Protein AF-A0A7K5VVE6-F1 (afdb_monomer_lite)

Sequence (83 aa):
EAGEFRGHKVSLWDLLHSRYIPEENRKELLELYEAGELTLEQVKNVVSTIVTRAAAAERAEPAAPENGPRAEPEAEPTPLHGD

Foldseek 3Di:
DPPPPVPDPDDLVNLLVDPLHDPVNSVVLVVCVVVVVDDPVRSVVVSVVSVVVVVVVVVPDPPPPPDDDDDDPPPDPDDDDDD

Organism: NCBI:txid1160851

pLDDT: mean 71.82, std 15.89, range [38.75, 92.94]

Structure (mmCIF, N/CA/C/O backbone):
data_AF-A0A7K5VVE6-F1
#
_entry.id   AF-A0A7K5VVE6-F1
#
loop_
_atom_site.group_PDB
_atom_site.id
_atom_site.type_symbol
_atom_site.label_atom_id
_atom_site.label_alt_id
_atom_site.label_comp_id
_atom_site.label_asym_id
_atom_site.label_entity_id
_atom_site.label_seq_id
_atom_site.pdbx_PDB_ins_code
_atom_site.Cartn_x
_atom_site.Cartn_y
_atom_site.Cartn_z
_atom_site.occupancy
_atom_site.B_iso_or_equiv
_atom_site.auth_seq_id
_atom_site.auth_comp_id
_atom_site.auth_asym_id
_atom_site.auth_atom_id
_atom_site.pdbx_PDB_model_num
ATOM 1 N N . GLU A 1 1 ? 11.667 5.014 -18.764 1.00 38.75 1 GLU A N 1
ATOM 2 C CA . GLU A 1 1 ? 11.654 5.560 -17.385 1.00 38.75 1 GLU A CA 1
ATOM 3 C C . GLU A 1 1 ? 10.211 5.573 -16.883 1.00 38.75 1 GLU A C 1
ATOM 5 O O . GLU A 1 1 ? 9.362 6.046 -17.624 1.00 38.75 1 GLU A O 1
ATOM 10 N N . ALA A 1 2 ? 9.909 5.008 -15.704 1.00 48.38 2 ALA A N 1
ATOM 11 C CA . ALA A 1 2 ? 8.543 4.936 -15.162 1.00 48.38 2 ALA A CA 1
ATOM 12 C C . ALA A 1 2 ? 8.051 6.348 -14.788 1.00 48.38 2 ALA A C 1
ATOM 14 O O . ALA A 1 2 ? 8.401 6.891 -13.738 1.00 48.38 2 ALA A O 1
ATOM 15 N N . GLY A 1 3 ? 7.345 6.980 -15.725 1.00 46.78 3 GLY A N 1
ATOM 16 C CA . GLY A 1 3 ? 7.126 8.424 -15.769 1.00 46.78 3 GLY A CA 1
ATOM 17 C C . GLY A 1 3 ? 5.698 8.896 -15.510 1.00 46.78 3 GLY A C 1
ATOM 18 O O . GLY A 1 3 ? 5.438 10.067 -15.742 1.00 46.78 3 GLY A O 1
ATOM 19 N N . GLU A 1 4 ? 4.770 8.059 -15.039 1.00 56.38 4 GLU A N 1
ATOM 20 C CA . GLU A 1 4 ? 3.378 8.514 -14.838 1.00 56.38 4 GLU A CA 1
ATOM 21 C C . GLU A 1 4 ? 3.127 9.261 -13.519 1.00 56.38 4 GLU A C 1
ATOM 23 O O . GLU A 1 4 ? 2.158 10.006 -13.414 1.00 56.38 4 GLU A O 1
ATOM 28 N N . PHE A 1 5 ? 4.009 9.144 -12.522 1.00 59.25 5 PHE A N 1
ATOM 29 C CA . PHE A 1 5 ? 3.761 9.725 -11.189 1.00 59.25 5 PHE A CA 1
ATOM 30 C C . PHE A 1 5 ? 4.753 10.804 -10.759 1.00 59.25 5 PHE A C 1
ATOM 32 O O . PHE A 1 5 ? 4.607 11.389 -9.684 1.00 59.25 5 PHE A O 1
ATOM 39 N N . ARG A 1 6 ? 5.765 11.122 -11.577 1.00 49.53 6 ARG A N 1
ATOM 40 C CA . ARG A 1 6 ? 6.683 12.224 -11.256 1.00 49.53 6 ARG A CA 1
ATOM 41 C C . ARG A 1 6 ? 5.945 13.557 -11.391 1.00 49.53 6 ARG A C 1
ATOM 43 O O . ARG A 1 6 ? 5.645 13.996 -12.492 1.00 49.53 6 ARG A O 1
ATOM 50 N N . GLY A 1 7 ? 5.669 14.194 -10.253 1.00 60.44 7 GLY A N 1
ATOM 51 C CA . GLY A 1 7 ? 5.052 15.524 -10.175 1.00 60.44 7 GLY A CA 1
ATOM 52 C C . GLY A 1 7 ? 3.586 15.537 -9.735 1.00 60.44 7 GLY A C 1
ATOM 53 O O . GLY A 1 7 ? 3.064 16.612 -9.452 1.00 60.44 7 GLY A O 1
ATOM 54 N N . HIS A 1 8 ? 2.944 14.374 -9.596 1.00 61.00 8 HIS A N 1
ATOM 55 C CA . HIS A 1 8 ? 1.567 14.271 -9.112 1.00 61.00 8 HIS A CA 1
ATOM 56 C C . HIS A 1 8 ? 1.550 13.737 -7.675 1.00 61.00 8 HIS A C 1
ATOM 58 O O . HIS A 1 8 ? 2.181 12.726 -7.368 1.00 61.00 8 HIS A O 1
ATOM 64 N N . LYS A 1 9 ? 0.826 14.417 -6.773 1.00 62.19 9 LYS A N 1
ATOM 65 C CA . LYS A 1 9 ? 0.489 13.863 -5.454 1.00 62.19 9 LYS A CA 1
ATOM 66 C C . LYS A 1 9 ? -0.488 12.711 -5.671 1.00 62.19 9 LYS A C 1
ATOM 68 O O . LYS A 1 9 ? -1.689 12.937 -5.736 1.00 62.19 9 LYS A O 1
ATOM 73 N N . VAL A 1 10 ? 0.031 11.499 -5.806 1.00 69.50 10 VAL A N 1
ATOM 74 C CA . VAL A 1 10 ? -0.797 10.293 -5.804 1.00 69.50 10 VAL A CA 1
ATOM 75 C C . VAL A 1 10 ? -1.103 9.864 -4.384 1.00 69.50 10 VAL A C 1
ATOM 77 O O . VAL A 1 10 ? -0.207 9.782 -3.539 1.00 69.50 10 VAL A O 1
ATOM 80 N N . SER A 1 11 ? -2.380 9.606 -4.120 1.00 80.31 11 SER A N 1
ATOM 81 C CA . SER A 1 11 ? -2.821 9.096 -2.830 1.00 80.31 11 SER A CA 1
ATOM 82 C C . SER A 1 11 ? -2.569 7.594 -2.754 1.00 80.31 11 SER A C 1
ATOM 84 O O . SER A 1 11 ? -2.539 6.892 -3.764 1.00 80.31 11 SER A O 1
ATOM 86 N N . LEU A 1 12 ? -2.466 7.071 -1.532 1.00 79.62 12 LEU A N 1
ATOM 87 C CA . LEU A 1 12 ? -2.437 5.625 -1.292 1.00 79.62 12 LEU A CA 1
ATOM 88 C C . LEU A 1 12 ? -3.637 4.920 -1.951 1.00 79.62 12 LEU A C 1
ATOM 90 O O . LEU A 1 12 ? -3.502 3.824 -2.484 1.00 79.62 12 LEU A O 1
ATOM 94 N N . TRP A 1 13 ? -4.790 5.592 -1.953 1.00 82.88 13 TRP A N 1
ATOM 95 C CA . TRP A 1 13 ? -6.018 5.107 -2.573 1.00 82.88 13 TRP A CA 1
ATOM 96 C C . TRP A 1 13 ? -5.941 5.039 -4.103 1.00 82.88 13 TRP A C 1
ATOM 98 O O . TRP A 1 13 ? -6.357 4.044 -4.691 1.00 82.88 13 TRP A O 1
ATOM 108 N N . ASP A 1 14 ? -5.329 6.040 -4.744 1.00 81.50 14 ASP A N 1
ATOM 109 C CA . ASP A 1 14 ? -5.090 6.029 -6.192 1.00 81.50 14 ASP A CA 1
ATOM 110 C C . ASP A 1 14 ? -4.164 4.875 -6.592 1.00 81.50 14 ASP A C 1
ATOM 112 O O . ASP A 1 14 ? -4.389 4.225 -7.608 1.00 81.50 14 ASP A O 1
ATOM 116 N N . LEU A 1 15 ? -3.152 4.571 -5.771 1.00 80.75 15 LEU A N 1
ATOM 117 C CA . LEU A 1 15 ? -2.243 3.443 -6.000 1.00 80.75 15 LEU A CA 1
ATOM 118 C C . LEU A 1 15 ? -2.940 2.085 -5.828 1.00 80.75 15 LEU A C 1
ATOM 120 O O . LEU A 1 15 ? -2.697 1.184 -6.626 1.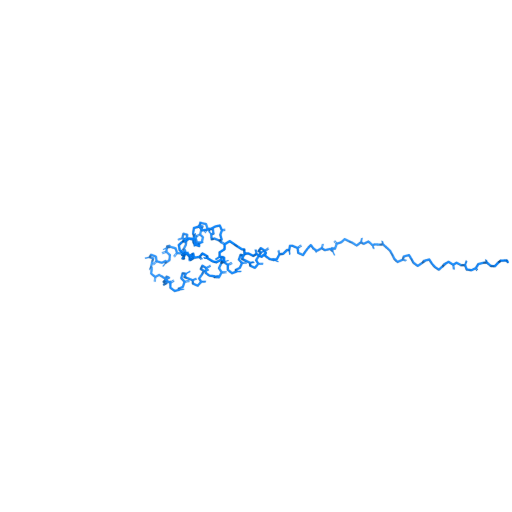00 80.75 15 LEU A O 1
ATOM 124 N N . LEU A 1 16 ? -3.830 1.953 -4.838 1.00 82.44 16 LEU A N 1
ATOM 125 C CA . LEU A 1 16 ? -4.650 0.752 -4.610 1.00 82.44 16 LEU A CA 1
ATOM 126 C C . LEU A 1 16 ? -5.628 0.463 -5.750 1.00 82.44 16 LEU A C 1
ATOM 128 O O . LEU A 1 16 ? -5.928 -0.696 -6.015 1.00 82.44 16 LEU A O 1
ATOM 132 N N . HIS A 1 17 ? -6.130 1.505 -6.409 1.00 77.25 17 HIS A N 1
ATOM 133 C CA . HIS A 1 17 ? -7.005 1.387 -7.575 1.00 77.25 17 HIS A CA 1
ATOM 134 C C . HIS A 1 17 ? -6.252 1.407 -8.910 1.00 77.25 17 HIS A C 1
ATOM 136 O O . HIS A 1 17 ? -6.871 1.292 -9.968 1.00 77.25 17 HIS A O 1
ATOM 142 N N . SER A 1 18 ? -4.930 1.561 -8.881 1.00 79.00 18 SER A N 1
ATOM 143 C CA . SER A 1 18 ? -4.117 1.573 -10.086 1.00 79.00 18 SER A CA 1
ATOM 144 C C . SER A 1 18 ? -3.818 0.155 -10.565 1.00 79.00 18 SER A C 1
ATOM 146 O O . SER A 1 18 ? -3.820 -0.801 -9.795 1.00 79.00 18 SER A O 1
ATOM 148 N N . ARG A 1 19 ? -3.435 0.037 -11.839 1.00 78.88 19 ARG A N 1
ATOM 149 C CA . ARG A 1 19 ? -2.982 -1.209 -12.486 1.00 78.88 19 ARG A CA 1
ATOM 150 C C . ARG A 1 19 ? -1.819 -1.919 -11.780 1.00 78.88 19 ARG A C 1
ATOM 152 O O . ARG A 1 19 ? -1.519 -3.060 -12.107 1.00 78.88 19 ARG A O 1
ATOM 159 N N . TYR A 1 20 ? -1.153 -1.241 -10.845 1.00 77.75 20 TYR A N 1
ATOM 160 C CA . TYR A 1 20 ? -0.073 -1.795 -10.032 1.00 77.75 20 TYR A CA 1
ATOM 161 C C . TYR A 1 20 ? -0.560 -2.802 -8.994 1.00 77.75 20 TYR A C 1
ATOM 163 O O . TYR A 1 20 ? 0.187 -3.719 -8.662 1.00 77.75 20 TYR A O 1
ATOM 171 N N . ILE A 1 21 ? -1.779 -2.636 -8.473 1.00 83.00 21 ILE A N 1
ATOM 172 C CA . ILE A 1 21 ? -2.326 -3.500 -7.429 1.00 83.00 21 ILE A CA 1
ATOM 173 C C . ILE A 1 21 ? -3.512 -4.269 -8.012 1.00 83.00 21 ILE A C 1
ATOM 175 O O . ILE A 1 21 ? -4.526 -3.657 -8.351 1.00 83.00 21 ILE A O 1
ATOM 179 N N . PRO A 1 22 ? -3.408 -5.602 -8.151 1.00 83.06 22 PRO A N 1
ATOM 180 C CA . PRO A 1 22 ? -4.523 -6.406 -8.624 1.00 83.06 22 PRO A CA 1
ATOM 181 C C . PRO A 1 22 ? -5.658 -6.407 -7.596 1.00 83.06 22 PRO A C 1
ATOM 183 O O . PRO A 1 22 ? -5.449 -6.207 -6.396 1.00 83.06 22 PRO A O 1
ATOM 186 N N . GLU A 1 23 ? -6.877 -6.653 -8.071 1.00 86.50 23 GLU A N 1
ATOM 187 C CA . GLU A 1 23 ? -8.078 -6.569 -7.241 1.00 86.50 23 GLU A CA 1
ATOM 188 C C . GLU A 1 23 ? -8.046 -7.521 -6.035 1.00 86.50 23 GLU A C 1
ATOM 190 O O . GLU A 1 23 ? -8.474 -7.123 -4.953 1.00 86.50 23 GLU A O 1
ATOM 195 N N . GLU A 1 24 ? -7.490 -8.727 -6.188 1.00 86.44 24 GLU A N 1
ATOM 196 C CA . GLU A 1 24 ? -7.321 -9.694 -5.093 1.00 86.44 24 GLU A CA 1
ATOM 197 C C . GLU A 1 24 ? -6.472 -9.122 -3.952 1.00 86.44 24 GLU A C 1
ATOM 199 O O . GLU A 1 24 ? -6.936 -9.073 -2.815 1.00 86.44 24 GLU A O 1
ATOM 204 N N . ASN A 1 25 ? -5.290 -8.576 -4.256 1.00 85.19 25 ASN A N 1
ATOM 205 C CA . ASN A 1 25 ? -4.435 -7.942 -3.251 1.00 85.19 25 ASN A CA 1
ATOM 206 C C . ASN A 1 25 ? -5.113 -6.738 -2.585 1.00 85.19 25 ASN A C 1
ATOM 208 O O . ASN A 1 25 ? -4.924 -6.513 -1.392 1.00 85.19 25 ASN A O 1
ATOM 212 N N . ARG A 1 26 ? -5.893 -5.948 -3.338 1.00 88.38 26 ARG A N 1
ATOM 213 C CA . ARG A 1 26 ? -6.664 -4.830 -2.770 1.00 88.38 26 ARG A CA 1
ATOM 214 C C . ARG A 1 26 ? -7.705 -5.342 -1.779 1.00 88.38 26 ARG A C 1
ATOM 216 O O . ARG A 1 26 ? -7.865 -4.757 -0.712 1.00 88.38 26 ARG A O 1
ATOM 223 N N . LYS A 1 27 ? -8.427 -6.395 -2.153 1.00 89.12 27 LYS A N 1
ATOM 224 C CA . LYS A 1 27 ? -9.504 -6.965 -1.348 1.00 89.12 27 LYS A CA 1
ATOM 225 C C . LYS A 1 27 ? -8.957 -7.552 -0.049 1.00 89.12 27 LYS A C 1
ATOM 227 O O . LYS A 1 27 ? -9.430 -7.174 1.013 1.00 89.12 27 LYS A O 1
ATOM 232 N N . GLU A 1 28 ? -7.881 -8.327 -0.137 1.00 91.25 28 GLU A N 1
ATOM 233 C CA . GLU A 1 28 ? -7.200 -8.904 1.023 1.00 91.25 28 GLU A CA 1
ATOM 234 C C . GLU A 1 28 ? -6.647 -7.818 1.966 1.00 91.25 28 GLU A C 1
ATOM 236 O O . GLU A 1 28 ? -6.845 -7.881 3.178 1.00 91.25 28 GLU A O 1
ATOM 241 N N . LEU A 1 29 ? -6.026 -6.761 1.423 1.00 89.19 29 LEU A N 1
ATOM 242 C CA . LEU A 1 29 ? -5.554 -5.615 2.214 1.00 89.19 29 LEU A CA 1
ATOM 243 C C . LEU A 1 29 ? -6.685 -4.918 2.979 1.00 89.19 29 LEU A C 1
ATOM 245 O O . LEU A 1 29 ? -6.483 -4.510 4.122 1.00 89.19 29 LEU A O 1
ATOM 249 N N . LEU A 1 30 ? -7.847 -4.749 2.343 1.00 88.88 30 LEU A N 1
ATOM 250 C CA . LEU A 1 30 ? -9.012 -4.120 2.962 1.00 88.88 30 LEU A CA 1
ATOM 251 C C . LEU A 1 30 ? -9.643 -5.017 4.020 1.00 88.88 30 LEU A C 1
ATOM 253 O O . LEU A 1 30 ? -9.930 -4.526 5.104 1.00 88.88 30 LEU A O 1
ATOM 257 N N . GLU A 1 31 ? -9.786 -6.313 3.749 1.00 92.81 31 GLU A N 1
ATOM 258 C CA . GLU A 1 31 ? -10.324 -7.277 4.713 1.00 92.81 31 GLU A CA 1
ATOM 259 C C . GLU A 1 31 ? -9.460 -7.345 5.975 1.00 92.81 31 GLU A C 1
ATOM 261 O O . GLU A 1 31 ? -9.979 -7.285 7.087 1.00 92.81 31 GLU A O 1
ATOM 266 N N . LEU A 1 32 ? -8.135 -7.381 5.823 1.00 92.00 32 LEU A N 1
ATOM 267 C CA . LEU A 1 32 ? -7.203 -7.368 6.950 1.00 92.00 32 LEU A CA 1
ATOM 268 C C . LEU A 1 32 ? -7.200 -6.024 7.698 1.00 92.00 32 LEU A C 1
ATOM 270 O O . LEU A 1 32 ? -7.043 -6.001 8.919 1.00 92.00 32 LEU A O 1
ATOM 274 N N . TYR A 1 33 ? -7.372 -4.899 6.995 1.00 90.12 33 TYR A N 1
ATOM 275 C CA . TYR A 1 33 ? -7.494 -3.583 7.629 1.00 90.12 33 TYR A CA 1
ATOM 276 C C . TYR A 1 33 ? -8.806 -3.452 8.416 1.00 90.12 33 TYR A C 1
ATOM 278 O O . TYR A 1 33 ? -8.789 -2.998 9.558 1.00 90.12 33 TYR A O 1
ATOM 286 N N . GLU A 1 34 ? -9.932 -3.895 7.847 1.00 89.69 34 GLU A N 1
ATOM 287 C CA . GLU A 1 34 ? -11.235 -3.926 8.525 1.00 89.69 34 GLU A CA 1
ATOM 288 C C . GLU A 1 34 ? -11.247 -4.905 9.705 1.00 89.69 34 GLU A C 1
ATOM 290 O O . GLU A 1 34 ? -11.847 -4.614 10.739 1.00 89.69 34 GLU A O 1
ATOM 295 N N . ALA A 1 35 ? -10.529 -6.027 9.594 1.00 92.94 35 ALA A N 1
ATOM 296 C CA . ALA A 1 35 ? -10.317 -6.963 10.694 1.00 92.94 35 ALA A CA 1
ATOM 297 C C . ALA A 1 35 ? -9.406 -6.402 11.805 1.00 92.94 35 ALA A C 1
ATOM 299 O O . ALA A 1 35 ? -9.325 -6.987 12.884 1.00 92.94 35 ALA A O 1
ATOM 300 N N . GLY A 1 36 ? -8.714 -5.282 11.562 1.00 91.75 36 GLY A N 1
ATOM 301 C CA . GLY A 1 36 ? -7.738 -4.700 12.486 1.00 91.75 36 GLY A CA 1
ATOM 302 C C . GLY A 1 36 ? -6.413 -5.466 12.564 1.00 91.75 36 GLY A C 1
ATOM 303 O O . GLY A 1 36 ? -5.574 -5.148 13.404 1.00 91.75 36 GLY A O 1
ATOM 304 N N . GLU A 1 37 ? -6.210 -6.448 11.685 1.00 91.75 37 GLU A N 1
ATOM 305 C CA . GLU A 1 37 ? -4.967 -7.219 11.547 1.00 91.75 37 GLU A CA 1
ATOM 306 C C . GLU A 1 37 ? -3.866 -6.386 10.874 1.00 91.75 37 GLU A C 1
ATOM 308 O O . GLU A 1 37 ? -2.675 -6.578 11.126 1.00 91.75 37 GLU A O 1
ATOM 313 N N . LEU A 1 38 ? -4.268 -5.435 10.024 1.00 91.81 38 LEU A N 1
ATOM 314 C CA . LEU A 1 38 ? -3.377 -4.519 9.326 1.00 91.81 38 LEU A CA 1
ATOM 315 C C . LEU A 1 38 ? -3.576 -3.076 9.788 1.00 91.81 38 LEU A C 1
ATOM 317 O O . LEU A 1 38 ? -4.676 -2.532 9.785 1.00 91.81 38 LEU A O 1
ATOM 321 N N . THR A 1 39 ? -2.470 -2.410 10.109 1.00 90.81 39 THR A N 1
ATOM 322 C CA . THR A 1 39 ? -2.455 -0.967 10.380 1.00 90.81 39 THR A CA 1
ATOM 323 C C . THR A 1 39 ? -2.267 -0.159 9.096 1.00 90.81 39 THR A C 1
ATOM 325 O O . THR A 1 39 ? -1.699 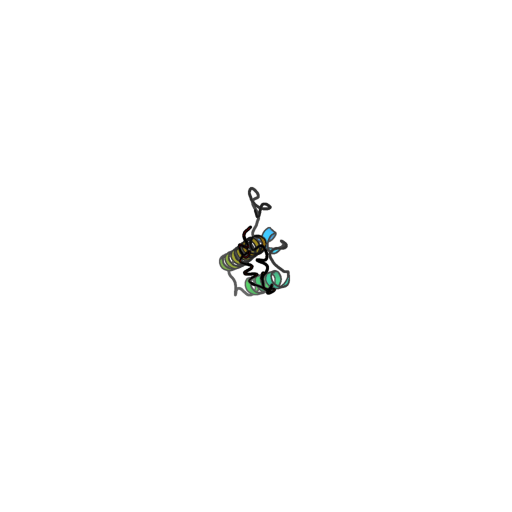-0.637 8.112 1.00 90.81 3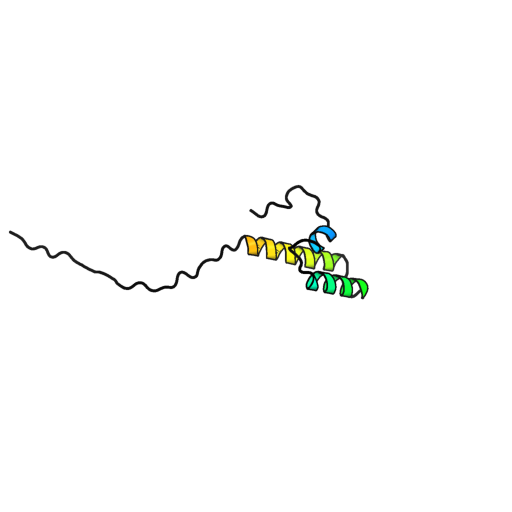9 THR A O 1
ATOM 328 N N . LEU A 1 40 ? -2.673 1.116 9.110 1.00 86.56 40 LEU A N 1
ATOM 329 C CA . LEU A 1 40 ? -2.505 2.026 7.967 1.00 86.56 40 LEU A CA 1
ATOM 330 C C . LEU A 1 40 ? -1.043 2.110 7.487 1.00 86.56 40 LEU A C 1
ATOM 332 O O . LEU A 1 40 ? -0.778 2.214 6.289 1.00 86.56 40 LEU A O 1
ATOM 336 N N . GLU A 1 41 ? -0.088 2.049 8.416 1.00 88.44 41 GLU A N 1
ATOM 337 C CA . GLU A 1 41 ? 1.341 2.085 8.103 1.00 88.44 41 GLU A CA 1
ATOM 338 C C . GLU A 1 41 ? 1.793 0.821 7.360 1.00 88.44 41 GLU A C 1
ATOM 340 O O . GLU A 1 41 ? 2.542 0.899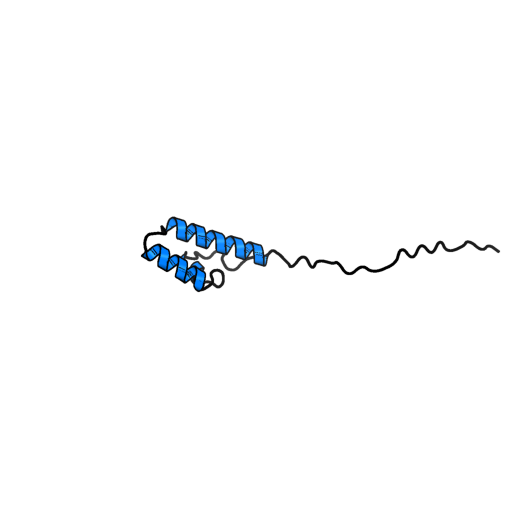 6.384 1.00 88.44 41 GLU A O 1
ATOM 345 N N . GLN A 1 42 ? 1.271 -0.342 7.751 1.00 89.38 42 GLN A N 1
ATOM 346 C CA . GLN A 1 42 ? 1.537 -1.591 7.049 1.00 89.38 42 GLN A CA 1
ATOM 347 C C . GLN A 1 42 ? 0.872 -1.625 5.669 1.00 89.38 42 GLN A C 1
ATOM 349 O O . GLN A 1 42 ? 1.532 -2.012 4.707 1.00 89.38 42 GLN A O 1
ATOM 354 N N . VAL A 1 43 ? -0.370 -1.141 5.530 1.00 87.12 43 VAL A N 1
ATOM 355 C CA . VAL A 1 43 ? -1.024 -0.987 4.215 1.00 87.12 43 VAL A CA 1
ATOM 356 C C . VAL A 1 43 ? -0.158 -0.116 3.300 1.00 87.12 43 VAL A C 1
ATOM 358 O O . VAL A 1 43 ? 0.118 -0.486 2.159 1.00 87.12 43 VAL A O 1
ATOM 361 N N . LYS A 1 44 ? 0.364 1.005 3.814 1.00 86.25 44 LYS A N 1
ATOM 362 C CA . LYS A 1 44 ? 1.284 1.878 3.073 1.00 86.25 44 LYS A CA 1
ATOM 363 C C . LYS A 1 44 ? 2.562 1.148 2.644 1.00 86.25 44 LYS A C 1
ATOM 365 O O . LYS A 1 44 ? 2.997 1.316 1.504 1.00 86.25 44 LYS A O 1
ATOM 370 N N . ASN A 1 45 ? 3.145 0.327 3.517 1.00 89.25 45 ASN A N 1
ATOM 371 C CA . ASN A 1 45 ? 4.330 -0.477 3.203 1.00 89.25 45 ASN A CA 1
ATOM 372 C C . ASN A 1 45 ? 4.063 -1.521 2.113 1.00 89.25 45 ASN A C 1
ATOM 374 O O . ASN A 1 45 ? 4.870 -1.657 1.188 1.00 89.25 45 ASN A O 1
ATOM 378 N N . VAL A 1 46 ? 2.936 -2.233 2.183 1.00 87.62 46 VAL A N 1
ATOM 379 C CA . VAL A 1 46 ? 2.561 -3.231 1.173 1.00 87.62 46 VAL A CA 1
ATOM 380 C C . VAL A 1 46 ? 2.364 -2.559 -0.183 1.00 87.62 46 VAL A C 1
ATOM 382 O O . VAL A 1 46 ? 2.984 -2.971 -1.164 1.00 87.62 46 VAL A O 1
ATOM 385 N N . VAL A 1 47 ? 1.596 -1.467 -0.236 1.00 85.31 47 VAL A N 1
ATOM 386 C CA . VAL A 1 47 ? 1.367 -0.710 -1.476 1.00 85.31 47 VAL A CA 1
ATOM 387 C C . VAL A 1 47 ? 2.683 -0.184 -2.056 1.00 85.31 47 VAL A C 1
ATOM 389 O O . VAL A 1 47 ? 2.954 -0.374 -3.241 1.00 85.31 47 VAL A O 1
ATOM 392 N N . SER A 1 48 ? 3.548 0.404 -1.224 1.00 84.56 48 SER A N 1
ATOM 393 C CA . SER A 1 48 ? 4.870 0.882 -1.650 1.00 84.56 48 SER A CA 1
ATOM 394 C C . SER A 1 48 ? 5.739 -0.247 -2.209 1.00 84.56 48 SER A C 1
ATOM 396 O O . SER A 1 48 ? 6.430 -0.064 -3.213 1.00 84.56 48 SER A O 1
ATOM 398 N N . THR A 1 49 ? 5.692 -1.429 -1.595 1.00 87.19 49 THR A N 1
ATOM 399 C CA . THR A 1 49 ? 6.434 -2.610 -2.054 1.00 87.19 49 THR A CA 1
ATOM 400 C C . THR A 1 49 ? 5.944 -3.090 -3.417 1.00 87.19 49 THR A C 1
ATOM 402 O O . THR A 1 49 ? 6.767 -3.370 -4.290 1.00 87.19 49 THR A O 1
ATOM 405 N N . ILE A 1 50 ? 4.626 -3.153 -3.627 1.00 84.81 50 ILE A N 1
ATOM 406 C CA . ILE A 1 50 ? 4.039 -3.587 -4.902 1.00 84.81 50 ILE A CA 1
ATOM 407 C C . ILE A 1 50 ? 4.418 -2.612 -6.021 1.00 84.81 50 ILE A C 1
ATOM 409 O O . ILE A 1 50 ? 4.940 -3.035 -7.051 1.00 84.81 50 ILE A O 1
ATOM 413 N N . VAL A 1 51 ? 4.252 -1.306 -5.791 1.00 80.44 51 VAL A N 1
ATOM 414 C CA . VAL A 1 51 ? 4.609 -0.261 -6.766 1.00 80.44 51 VAL A CA 1
ATOM 415 C C . VAL A 1 51 ? 6.105 -0.299 -7.092 1.00 80.44 51 VAL A C 1
ATOM 417 O O . VAL A 1 51 ? 6.486 -0.214 -8.257 1.00 80.44 51 VAL A O 1
ATOM 420 N N . THR A 1 52 ? 6.963 -0.493 -6.084 1.00 82.81 52 THR A N 1
ATOM 421 C CA . THR A 1 52 ? 8.419 -0.605 -6.280 1.00 82.81 52 THR A CA 1
ATOM 422 C C . THR A 1 52 ? 8.780 -1.824 -7.127 1.00 82.81 52 THR A C 1
ATOM 424 O O . THR A 1 52 ? 9.591 -1.720 -8.046 1.00 82.81 52 THR A O 1
ATOM 427 N N . ARG A 1 53 ? 8.161 -2.981 -6.855 1.00 78.62 53 ARG A N 1
ATOM 428 C CA . ARG A 1 53 ? 8.373 -4.208 -7.636 1.00 78.62 53 ARG A CA 1
ATOM 429 C C . ARG A 1 53 ? 7.882 -4.065 -9.067 1.00 78.62 53 ARG A C 1
ATOM 431 O O . ARG A 1 53 ? 8.587 -4.475 -9.978 1.00 78.62 53 ARG A O 1
ATOM 438 N N . ALA A 1 54 ? 6.717 -3.468 -9.272 1.00 76.50 54 ALA A N 1
ATOM 439 C CA . ALA A 1 54 ? 6.171 -3.270 -10.604 1.00 76.50 54 ALA A CA 1
ATOM 440 C C . ALA A 1 54 ? 7.002 -2.271 -11.427 1.00 76.50 54 ALA A C 1
ATOM 442 O O . ALA A 1 54 ? 7.295 -2.533 -12.589 1.00 76.50 54 ALA A O 1
ATOM 443 N N . ALA A 1 55 ? 7.486 -1.188 -10.809 1.00 71.19 55 ALA A N 1
ATOM 444 C CA . ALA A 1 55 ? 8.418 -0.263 -11.455 1.00 71.19 55 ALA A CA 1
ATOM 445 C C . ALA A 1 55 ? 9.762 -0.931 -11.809 1.00 71.19 55 ALA A C 1
ATOM 447 O O . ALA A 1 55 ? 10.379 -0.584 -12.818 1.00 71.19 55 ALA A O 1
ATOM 448 N N . ALA A 1 56 ? 10.221 -1.889 -10.996 1.00 68.62 56 ALA A N 1
ATOM 449 C CA . ALA A 1 56 ? 11.399 -2.698 -11.300 1.00 68.62 56 ALA A CA 1
ATOM 450 C C . ALA A 1 56 ? 11.130 -3.719 -12.419 1.00 68.62 56 ALA A C 1
ATOM 452 O O . ALA A 1 56 ? 11.991 -3.914 -13.270 1.00 68.62 56 ALA A O 1
ATOM 453 N N . ALA A 1 57 ? 9.938 -4.321 -12.457 1.00 65.56 57 ALA A N 1
ATOM 454 C CA . ALA A 1 57 ? 9.527 -5.264 -13.494 1.00 65.56 57 ALA A CA 1
ATOM 455 C C . ALA A 1 57 ? 9.374 -4.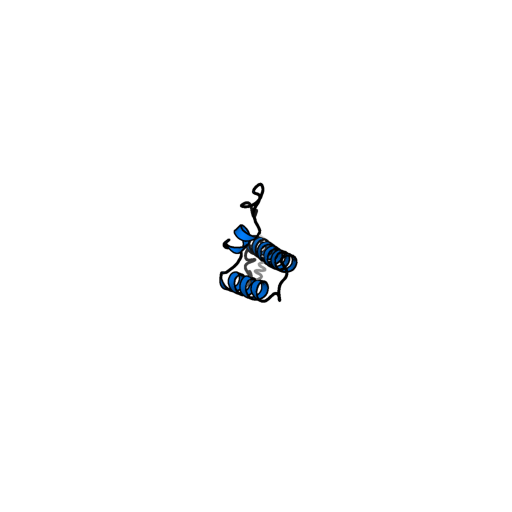592 -14.869 1.00 65.56 57 ALA A C 1
ATOM 457 O O . ALA A 1 57 ? 9.827 -5.153 -15.856 1.00 65.56 57 ALA A O 1
ATOM 458 N N . GLU A 1 58 ? 8.840 -3.367 -14.944 1.00 62.00 58 GLU A N 1
ATOM 459 C CA . GLU A 1 58 ? 8.792 -2.596 -16.202 1.00 62.00 58 GLU A CA 1
ATOM 460 C C . GLU A 1 58 ? 10.185 -2.179 -16.714 1.00 62.00 58 GLU A C 1
ATOM 462 O O . GLU A 1 58 ? 10.346 -1.898 -17.898 1.00 62.00 58 GLU A O 1
ATOM 467 N N . ARG A 1 59 ? 11.202 -2.120 -15.841 1.00 58.88 59 ARG A N 1
ATOM 468 C CA . ARG A 1 59 ? 12.604 -1.864 -16.227 1.00 58.88 59 ARG A CA 1
ATOM 469 C C . ARG A 1 59 ? 13.408 -3.129 -16.500 1.00 58.88 59 ARG A C 1
ATOM 471 O O . ARG A 1 59 ? 14.494 -3.024 -17.068 1.00 58.88 59 ARG A O 1
ATOM 478 N N . ALA A 1 60 ? 12.924 -4.288 -16.070 1.00 53.78 60 ALA A N 1
ATOM 479 C CA . ALA A 1 60 ? 13.496 -5.559 -16.458 1.00 53.78 60 ALA A CA 1
ATOM 480 C C . ALA A 1 60 ? 13.009 -5.851 -17.877 1.00 53.78 60 ALA A C 1
ATOM 482 O O . ALA A 1 60 ? 12.031 -6.563 -18.093 1.00 53.78 60 ALA A O 1
ATOM 483 N N . GLU A 1 61 ? 13.690 -5.252 -18.853 1.00 53.22 61 GLU A N 1
ATOM 484 C CA . GLU A 1 61 ? 13.635 -5.733 -20.227 1.00 53.22 61 GLU A CA 1
ATOM 485 C C . GLU A 1 61 ? 13.863 -7.251 -20.180 1.00 53.22 61 GLU A C 1
ATOM 487 O O . GLU A 1 61 ? 14.723 -7.701 -19.409 1.00 53.22 61 GLU A O 1
ATOM 492 N N . PRO A 1 62 ? 13.090 -8.068 -20.917 1.00 55.06 62 PRO A N 1
ATOM 493 C CA . PRO A 1 62 ? 13.373 -9.485 -20.989 1.00 55.06 62 PRO A CA 1
ATOM 494 C C . PRO A 1 62 ? 14.768 -9.606 -21.594 1.00 55.06 62 PRO A C 1
ATOM 496 O O . PRO A 1 62 ? 14.950 -9.455 -22.800 1.00 55.06 62 PRO A O 1
ATOM 499 N N . ALA A 1 63 ? 15.763 -9.846 -20.740 1.00 52.84 63 ALA A N 1
ATOM 500 C CA . ALA A 1 63 ? 17.025 -10.414 -21.149 1.00 52.84 63 ALA A CA 1
ATOM 501 C C . ALA A 1 63 ? 16.651 -11.752 -21.778 1.00 52.84 63 ALA A C 1
ATOM 503 O O . ALA A 1 63 ? 16.407 -12.742 -21.084 1.00 52.84 63 ALA A O 1
ATOM 504 N N . ALA A 1 64 ? 16.468 -11.729 -23.096 1.00 52.66 64 ALA A N 1
ATOM 505 C CA . ALA A 1 64 ? 16.291 -12.919 -23.886 1.00 52.66 64 ALA A CA 1
ATOM 506 C C . ALA A 1 64 ? 17.420 -13.874 -23.485 1.00 52.66 64 ALA A C 1
ATOM 508 O O . ALA A 1 64 ? 18.584 -13.461 -23.478 1.00 52.66 64 ALA A O 1
ATOM 509 N N . PRO A 1 65 ? 17.129 -15.132 -23.122 1.00 52.88 65 PRO A N 1
ATOM 510 C CA . PRO A 1 65 ? 18.175 -16.124 -23.109 1.00 52.88 65 PRO A CA 1
ATOM 511 C C . PRO A 1 65 ? 18.565 -16.329 -24.574 1.00 52.88 65 PRO A C 1
ATOM 513 O O . PRO A 1 65 ? 17.928 -17.090 -25.299 1.00 52.88 65 PRO A O 1
ATOM 516 N N . GLU A 1 66 ? 19.599 -15.622 -25.026 1.00 54.78 66 GLU A N 1
ATOM 517 C CA . GLU A 1 66 ? 20.335 -15.979 -26.233 1.00 54.78 66 GLU A CA 1
ATOM 518 C C . GLU A 1 66 ? 21.025 -17.318 -25.970 1.00 54.78 66 GLU A C 1
ATOM 520 O O . GLU A 1 66 ? 22.188 -17.396 -25.593 1.00 54.78 66 GLU A O 1
ATOM 525 N N . ASN A 1 67 ? 20.267 -18.402 -26.095 1.00 55.16 67 ASN A N 1
ATOM 526 C CA . ASN A 1 67 ? 20.815 -19.738 -26.224 1.00 55.16 67 ASN A CA 1
ATOM 527 C C . ASN A 1 67 ? 20.102 -20.447 -27.372 1.00 55.16 67 ASN A C 1
ATOM 529 O O . ASN A 1 67 ? 19.099 -21.133 -27.193 1.00 55.16 67 ASN A O 1
ATOM 533 N N . GLY A 1 68 ? 20.678 -20.280 -28.559 1.00 50.16 68 GLY A N 1
ATOM 534 C CA . GLY A 1 68 ? 20.621 -21.243 -29.650 1.00 50.16 68 GLY A CA 1
ATOM 535 C C . GLY A 1 68 ? 22.052 -21.448 -30.163 1.00 50.16 68 GLY A C 1
ATOM 536 O O . GLY A 1 68 ? 22.687 -20.461 -30.532 1.00 50.16 68 GLY A O 1
ATOM 537 N N . PRO A 1 69 ? 22.599 -22.677 -30.147 1.00 64.38 69 PRO A N 1
ATOM 538 C CA . PRO A 1 69 ? 23.994 -22.932 -30.474 1.00 64.38 69 PRO A CA 1
ATOM 539 C C . PRO A 1 69 ? 24.166 -22.844 -31.988 1.00 64.38 69 PRO A C 1
ATOM 541 O O . PRO A 1 69 ? 23.502 -23.562 -32.734 1.00 64.38 69 PRO A O 1
ATOM 544 N N . ARG A 1 70 ? 25.067 -21.988 -32.464 1.00 44.28 70 ARG A N 1
ATOM 545 C CA . ARG A 1 70 ? 25.497 -22.021 -33.861 1.00 44.28 70 ARG A CA 1
ATOM 546 C C . ARG A 1 70 ? 26.948 -22.485 -33.917 1.00 44.28 70 ARG A C 1
ATOM 548 O O . ARG A 1 70 ? 27.867 -21.708 -33.687 1.00 44.28 70 ARG A O 1
ATOM 555 N N . ALA A 1 71 ? 27.089 -23.792 -34.153 1.00 50.00 71 ALA A N 1
ATOM 556 C CA . ALA A 1 71 ? 28.079 -24.409 -35.044 1.00 50.00 71 ALA A CA 1
ATOM 557 C C . ALA A 1 71 ? 28.725 -23.367 -35.989 1.00 50.00 71 ALA A C 1
ATOM 559 O O . ALA A 1 71 ? 27.993 -22.601 -36.607 1.00 50.00 71 ALA A O 1
ATOM 560 N N . GLU A 1 72 ? 30.034 -23.192 -36.143 1.00 47.75 72 GLU A N 1
ATOM 561 C CA . GLU A 1 72 ? 31.221 -24.045 -36.039 1.00 47.75 72 GLU A CA 1
ATOM 562 C C . GLU A 1 72 ? 32.459 -23.116 -35.962 1.00 47.75 72 GLU A C 1
ATOM 564 O O . GLU A 1 72 ? 32.371 -21.954 -36.371 1.00 47.75 72 GLU A O 1
ATOM 569 N N . PRO A 1 73 ? 33.631 -23.579 -35.489 1.00 57.84 73 PRO A N 1
ATOM 570 C CA . PRO A 1 73 ? 34.886 -22.882 -35.728 1.00 57.84 73 PRO A CA 1
ATOM 571 C C . PRO A 1 73 ? 35.364 -23.216 -37.148 1.00 57.84 73 PRO A C 1
ATOM 573 O O . PRO A 1 73 ? 36.077 -24.200 -37.343 1.00 57.84 73 PRO A O 1
ATOM 576 N N . GLU A 1 74 ? 34.992 -22.418 -38.151 1.00 48.12 74 GLU A N 1
ATOM 577 C CA . GLU A 1 74 ? 35.673 -22.475 -39.452 1.00 48.12 74 GLU A CA 1
ATOM 578 C C . GLU A 1 74 ? 37.066 -21.852 -39.310 1.00 48.12 74 GLU A C 1
ATOM 580 O O . GLU A 1 74 ? 37.311 -20.667 -39.530 1.00 48.12 74 GLU A O 1
ATOM 585 N N . ALA A 1 75 ? 37.994 -22.693 -38.864 1.00 58.38 75 ALA A N 1
ATO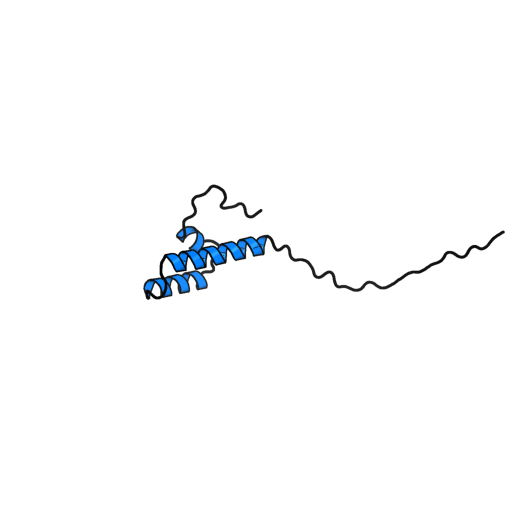M 586 C CA . ALA A 1 75 ? 39.400 -22.544 -39.154 1.00 58.38 75 ALA A CA 1
ATOM 587 C C . ALA A 1 75 ? 39.619 -22.916 -40.627 1.00 58.38 75 ALA A C 1
ATOM 589 O O . ALA A 1 75 ? 39.852 -24.078 -40.943 1.00 58.38 75 ALA A O 1
ATOM 590 N N . GLU A 1 76 ? 39.588 -21.931 -41.519 1.00 51.19 76 GLU A N 1
ATOM 591 C CA . GLU A 1 76 ? 40.274 -22.043 -42.806 1.00 51.19 76 GLU A CA 1
ATOM 592 C C . GLU A 1 76 ? 41.601 -21.270 -42.730 1.00 51.19 76 GLU A C 1
ATOM 594 O O . GLU A 1 76 ? 41.617 -20.041 -42.833 1.00 51.19 76 GLU A O 1
ATOM 599 N N . PRO A 1 77 ? 42.753 -21.941 -42.542 1.00 59.28 77 PRO A N 1
ATOM 600 C CA . PRO A 1 77 ? 44.017 -21.370 -42.968 1.00 59.28 77 PRO A CA 1
ATOM 601 C C . PRO A 1 77 ? 44.075 -21.461 -44.496 1.00 59.28 77 PRO A C 1
ATOM 603 O O . PRO A 1 77 ? 44.229 -22.548 -45.050 1.00 59.28 77 PRO A O 1
ATOM 606 N N . THR A 1 78 ? 43.979 -20.328 -45.193 1.00 66.19 78 THR A N 1
ATOM 607 C CA . THR A 1 78 ? 44.313 -20.257 -46.624 1.00 66.19 78 THR A CA 1
ATOM 608 C C . THR A 1 78 ? 45.707 -20.856 -46.854 1.00 66.19 78 THR A C 1
ATOM 610 O O . THR A 1 78 ? 46.676 -20.343 -46.281 1.00 66.19 78 THR A O 1
ATOM 613 N N . PRO A 1 79 ? 45.856 -21.916 -47.670 1.00 60.00 79 PRO A N 1
ATOM 614 C CA . PRO A 1 79 ? 47.165 -22.444 -47.997 1.00 60.00 79 PRO A CA 1
ATOM 615 C C . PRO A 1 79 ? 47.847 -21.503 -48.994 1.00 60.00 79 PRO A C 1
ATOM 617 O O . PRO A 1 79 ? 47.340 -21.236 -50.081 1.00 60.00 79 PRO A O 1
ATOM 620 N N . LEU A 1 80 ? 49.029 -21.018 -48.611 1.00 57.62 80 LEU A N 1
ATOM 621 C CA . LEU A 1 80 ? 50.032 -20.502 -49.537 1.00 57.62 80 LEU A CA 1
ATOM 622 C C . LEU A 1 80 ? 50.369 -21.606 -50.552 1.00 57.62 80 LEU A C 1
ATOM 624 O O . LEU A 1 80 ? 50.960 -22.622 -50.184 1.00 57.62 80 LEU A O 1
ATOM 628 N N . HIS A 1 81 ? 50.038 -21.393 -51.823 1.00 61.06 81 HIS A N 1
ATOM 629 C CA . HIS A 1 81 ? 50.687 -22.089 -52.928 1.00 61.06 81 HIS A CA 1
ATOM 630 C C . HIS A 1 81 ? 51.310 -21.037 -53.838 1.00 61.06 81 HIS A C 1
ATOM 632 O O . HIS A 1 81 ? 50.619 -20.140 -54.318 1.00 61.06 81 HIS A O 1
ATOM 638 N N . GLY A 1 82 ? 52.632 -21.106 -53.971 1.00 57.69 82 GLY A N 1
ATOM 639 C CA . GLY A 1 82 ? 53.396 -20.245 -54.857 1.00 57.69 82 GLY A CA 1
ATOM 640 C C . GLY A 1 82 ? 53.292 -20.679 -56.314 1.00 57.69 82 GLY A C 1
ATOM 641 O O . GLY A 1 82 ? 53.117 -21.863 -56.598 1.00 57.69 82 GLY A O 1
ATOM 642 N N . ASP A 1 83 ? 53.443 -19.693 -57.190 1.00 48.19 83 ASP A N 1
ATOM 643 C CA . ASP A 1 83 ? 54.385 -19.703 -58.312 1.00 48.19 83 ASP A CA 1
ATOM 644 C C . ASP A 1 83 ? 54.895 -18.261 -58.494 1.00 48.19 83 ASP A C 1
ATOM 646 O O . ASP A 1 83 ? 54.040 -17.340 -58.495 1.00 48.19 83 ASP A O 1
#

Secondary structure (DSSP, 8-state):
---SSTTS---HHHHHTSTTS-HHHHHHHHHHHHTTSS-HHHHHHHHHHHHHHHHHHHH------------------------

Radius of gyration: 26.4 Å; chains: 1; bounding box: 66×40×71 Å